Protein AF-A0A0D2LPN6-F1 (afdb_monomer_lite)

Organism: NCBI:txid145388

Structure (mmCIF, N/CA/C/O backbone):
data_AF-A0A0D2LPN6-F1
#
_entry.id   AF-A0A0D2LPN6-F1
#
loop_
_atom_site.group_PDB
_atom_site.id
_atom_site.type_symbol
_atom_site.label_atom_id
_atom_site.label_alt_id
_atom_site.label_comp_id
_atom_site.label_asym_id
_atom_site.label_entity_id
_atom_site.label_seq_id
_atom_site.pdbx_PDB_ins_code
_atom_site.Cartn_x
_atom_site.Cartn_y
_atom_site.Cartn_z
_atom_site.occupancy
_atom_site.B_iso_or_equiv
_atom_site.auth_seq_id
_atom_site.auth_comp_id
_atom_site.auth_asym_id
_atom_site.auth_atom_id
_atom_site.pdbx_PDB_model_num
ATOM 1 N N . MET A 1 1 ? 38.108 36.779 -35.884 1.00 51.81 1 MET A N 1
ATOM 2 C CA . MET A 1 1 ? 37.799 35.430 -35.367 1.00 51.81 1 MET A CA 1
ATOM 3 C C . MET A 1 1 ? 37.112 35.600 -34.014 1.00 51.81 1 MET A C 1
ATOM 5 O O . MET A 1 1 ? 37.777 35.632 -32.992 1.00 51.81 1 MET A O 1
ATOM 9 N N . ALA A 1 2 ? 35.804 35.862 -34.054 1.00 49.78 2 ALA A N 1
ATOM 10 C CA . ALA A 1 2 ? 34.860 35.817 -32.925 1.00 49.78 2 ALA A CA 1
ATOM 11 C C . ALA A 1 2 ? 34.499 34.332 -32.664 1.00 49.78 2 ALA A C 1
ATOM 13 O O . ALA A 1 2 ? 34.603 33.560 -33.612 1.00 49.78 2 ALA A O 1
ATOM 14 N N . ASP A 1 3 ? 34.043 33.802 -31.528 1.00 47.53 3 ASP A N 1
ATOM 15 C CA . ASP A 1 3 ? 33.772 34.218 -30.144 1.00 47.53 3 ASP A CA 1
ATOM 16 C C . ASP A 1 3 ? 33.338 32.910 -29.405 1.00 47.53 3 ASP A C 1
ATOM 18 O O . ASP A 1 3 ? 32.529 32.174 -29.959 1.00 47.53 3 ASP A O 1
ATOM 22 N N . ARG A 1 4 ? 33.899 32.618 -28.212 1.00 55.31 4 ARG A N 1
ATOM 23 C CA . ARG A 1 4 ? 33.286 31.970 -27.007 1.00 55.31 4 ARG A CA 1
ATOM 24 C C . ARG A 1 4 ? 32.536 30.580 -27.122 1.00 55.31 4 ARG A C 1
ATOM 26 O O . ARG A 1 4 ? 32.619 29.930 -28.149 1.00 55.31 4 ARG A O 1
ATOM 33 N N . PRO A 1 5 ? 31.945 30.003 -26.035 1.00 56.59 5 PRO A N 1
ATOM 34 C CA . PRO A 1 5 ? 32.407 28.843 -25.225 1.00 56.59 5 PRO A CA 1
ATOM 35 C C . PRO A 1 5 ? 31.476 27.582 -25.256 1.00 56.59 5 PRO A C 1
ATOM 37 O O . PRO A 1 5 ? 30.439 27.608 -25.918 1.00 56.59 5 PRO A O 1
ATOM 40 N N . PRO A 1 6 ? 31.764 26.486 -24.502 1.00 56.00 6 PRO A N 1
ATOM 41 C CA . PRO A 1 6 ? 30.872 25.318 -24.403 1.00 56.00 6 PRO A CA 1
ATOM 42 C C . PRO A 1 6 ? 29.571 25.601 -23.625 1.00 56.00 6 PRO A C 1
ATOM 44 O O . PRO A 1 6 ? 29.596 25.929 -22.439 1.00 56.00 6 PRO A O 1
ATOM 47 N N . ALA A 1 7 ? 28.425 25.398 -24.280 1.00 52.50 7 ALA A N 1
ATOM 48 C CA . ALA A 1 7 ? 27.149 25.120 -23.619 1.00 52.50 7 ALA A CA 1
ATOM 49 C C . ALA A 1 7 ? 27.194 23.655 -23.145 1.00 52.50 7 ALA A C 1
ATOM 51 O O . ALA A 1 7 ? 27.530 22.767 -23.918 1.00 52.50 7 ALA A O 1
ATOM 52 N N . GLY A 1 8 ? 26.964 23.307 -21.888 1.00 48.97 8 GLY A N 1
ATOM 53 C CA . GLY A 1 8 ? 25.918 23.791 -21.001 1.00 48.97 8 GLY A CA 1
ATOM 54 C C . GLY A 1 8 ? 25.218 22.525 -20.517 1.00 48.97 8 GLY A C 1
ATOM 55 O O . GLY A 1 8 ? 24.590 21.826 -21.312 1.00 48.97 8 GLY A O 1
ATOM 56 N N . GLY A 1 9 ? 25.436 22.170 -19.248 1.00 44.81 9 GLY A N 1
ATOM 57 C CA . GLY A 1 9 ? 24.870 20.973 -18.636 1.00 44.81 9 GLY A CA 1
ATOM 58 C C . GLY A 1 9 ? 23.359 20.920 -18.829 1.00 44.81 9 GLY A C 1
ATOM 59 O O . GLY A 1 9 ? 22.685 21.945 -18.762 1.00 44.81 9 GLY A O 1
ATOM 60 N N . ARG A 1 10 ? 22.827 19.722 -19.073 1.00 52.19 10 ARG A N 1
ATOM 61 C CA . ARG A 1 10 ? 21.390 19.480 -18.957 1.00 52.19 10 ARG A CA 1
ATOM 62 C C . ARG A 1 10 ? 21.096 19.140 -17.496 1.00 52.19 10 ARG A C 1
ATOM 64 O O . ARG A 1 10 ? 21.432 18.032 -17.077 1.00 52.19 10 ARG A O 1
ATOM 71 N N . PRO A 1 11 ? 20.531 20.065 -16.704 1.00 46.75 11 PRO A N 1
ATOM 72 C CA . PRO A 1 11 ? 20.013 19.724 -15.393 1.00 46.75 11 PRO A CA 1
ATOM 73 C C . PRO A 1 11 ? 18.769 18.841 -15.544 1.00 46.75 11 PRO A C 1
ATOM 75 O O . PRO A 1 11 ? 17.890 19.128 -16.352 1.00 46.75 11 PRO A O 1
ATOM 78 N N . GLY A 1 12 ? 18.743 17.768 -14.752 1.00 42.34 12 GLY A N 1
ATOM 79 C CA . GLY A 1 12 ? 17.560 17.131 -14.172 1.00 42.34 12 GLY A CA 1
ATOM 80 C C . GLY A 1 12 ? 16.336 16.938 -15.063 1.00 42.34 12 GLY A C 1
ATOM 81 O O . GLY A 1 12 ? 15.443 17.780 -15.090 1.00 42.34 12 GLY A O 1
ATOM 82 N N . ALA A 1 13 ? 16.205 15.743 -15.639 1.00 43.22 13 ALA A N 1
ATOM 83 C CA . ALA A 1 13 ? 14.8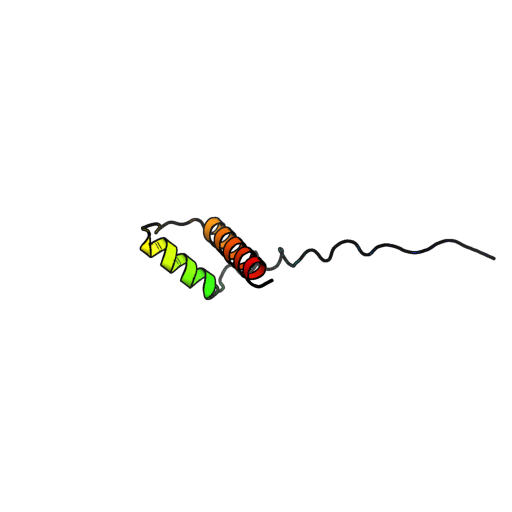84 15.167 -15.860 1.00 43.22 13 ALA A CA 1
ATOM 84 C C . ALA A 1 13 ? 14.291 14.796 -14.485 1.00 43.22 13 ALA A C 1
ATOM 86 O O . ALA A 1 13 ? 14.436 13.670 -14.017 1.00 43.22 13 ALA A O 1
ATOM 87 N N . ALA A 1 14 ? 13.692 15.773 -13.803 1.00 46.03 14 ALA A N 1
ATOM 88 C CA . ALA A 1 14 ? 12.793 15.510 -12.686 1.00 46.03 14 ALA A CA 1
ATOM 89 C C . ALA A 1 14 ? 11.448 15.022 -13.260 1.00 46.03 14 ALA A C 1
ATOM 91 O O . ALA A 1 14 ? 10.974 15.594 -14.248 1.00 46.03 14 ALA A O 1
ATOM 92 N N . PRO A 1 15 ? 10.850 13.954 -12.708 1.00 48.22 15 PRO A N 1
ATOM 93 C CA . PRO A 1 15 ? 9.703 13.304 -13.317 1.00 48.22 15 PRO A CA 1
ATOM 94 C C . PRO A 1 15 ? 8.433 14.142 -13.156 1.00 48.22 15 PRO A C 1
ATOM 96 O O . PRO A 1 15 ? 8.332 15.040 -12.320 1.00 48.22 15 PRO A O 1
ATOM 99 N N . ALA A 1 16 ? 7.461 13.821 -14.003 1.00 45.97 16 ALA A N 1
ATOM 100 C CA . ALA A 1 16 ? 6.152 14.438 -14.134 1.00 45.97 16 ALA A CA 1
ATOM 101 C C . ALA A 1 16 ? 5.306 14.375 -12.842 1.00 45.97 16 ALA A C 1
ATOM 103 O O . ALA A 1 16 ? 4.339 13.629 -12.756 1.00 45.97 16 ALA A O 1
ATOM 104 N N . ALA A 1 17 ? 5.614 15.216 -11.856 1.00 49.22 17 ALA A N 1
ATOM 105 C CA . ALA A 1 17 ? 4.798 15.411 -10.652 1.00 49.22 17 ALA A CA 1
ATOM 106 C C . ALA A 1 17 ? 3.625 16.398 -10.864 1.00 49.22 17 ALA A C 1
ATOM 108 O O . ALA A 1 17 ? 2.894 16.715 -9.931 1.00 49.22 17 ALA A O 1
ATOM 109 N N . GLY A 1 18 ? 3.440 16.905 -12.090 1.00 40.00 18 GLY A N 1
ATOM 110 C CA . GLY A 1 18 ? 2.412 17.901 -12.420 1.00 40.00 18 GLY A CA 1
ATOM 111 C C . GLY A 1 18 ? 1.128 17.345 -13.043 1.00 40.00 18 GLY A C 1
ATOM 112 O O . GLY A 1 18 ? 0.147 18.075 -13.138 1.00 40.00 18 GLY A O 1
ATOM 113 N N . ALA A 1 19 ? 1.101 16.077 -13.468 1.00 45.16 19 ALA A N 1
ATOM 114 C CA . ALA A 1 19 ? -0.050 15.514 -14.185 1.00 45.16 19 ALA A CA 1
ATOM 115 C C . ALA A 1 19 ? -1.096 14.854 -13.265 1.00 45.16 19 ALA A C 1
ATOM 117 O O . ALA A 1 19 ? -2.246 14.690 -13.664 1.00 45.16 19 ALA A O 1
ATOM 118 N N . ALA A 1 20 ? -0.735 14.518 -12.022 1.00 50.97 20 ALA A N 1
ATOM 119 C CA . ALA A 1 20 ? -1.635 13.836 -11.087 1.00 50.97 20 ALA A CA 1
ATOM 120 C C . ALA A 1 20 ? -2.685 14.766 -10.444 1.00 50.97 20 ALA A C 1
ATOM 122 O O . ALA A 1 20 ? -3.691 14.294 -9.924 1.00 50.97 20 ALA A O 1
ATOM 123 N N . ALA A 1 21 ? -2.485 16.088 -10.497 1.00 48.28 21 ALA A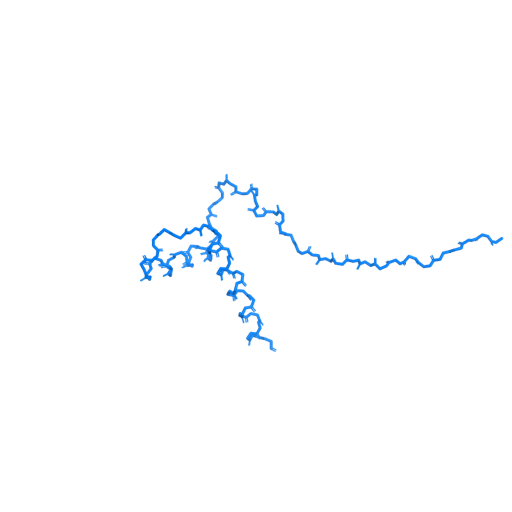 N 1
ATOM 124 C CA . ALA A 1 21 ? -3.391 17.055 -9.873 1.00 48.28 21 ALA A CA 1
ATOM 125 C C . ALA A 1 21 ? -4.614 17.423 -10.742 1.00 48.28 21 ALA A C 1
ATOM 127 O O . ALA A 1 21 ? -5.555 18.030 -10.237 1.00 48.28 21 ALA A O 1
ATOM 128 N N . ALA A 1 22 ? -4.622 17.061 -12.033 1.00 44.16 22 ALA A N 1
ATOM 129 C CA . ALA A 1 22 ? -5.651 17.480 -12.994 1.00 44.16 22 ALA A CA 1
ATOM 130 C C . ALA A 1 22 ? -6.722 16.412 -13.301 1.00 44.16 22 ALA A C 1
ATOM 132 O O . ALA A 1 22 ? -7.595 16.646 -14.133 1.00 44.16 22 ALA A O 1
ATOM 133 N N . ALA A 1 23 ? -6.694 15.254 -12.635 1.00 48.88 23 ALA A N 1
ATOM 134 C CA . ALA A 1 23 ? -7.648 14.161 -12.847 1.00 48.88 23 ALA A CA 1
AT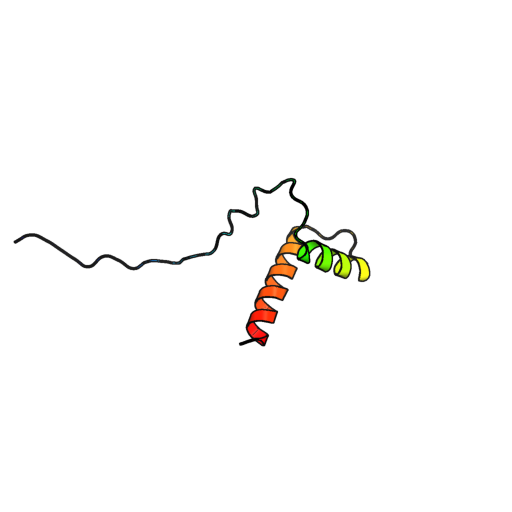OM 135 C C . ALA A 1 23 ? -8.738 14.115 -11.759 1.00 48.88 23 ALA A C 1
ATOM 137 O O . ALA A 1 23 ? -9.096 13.051 -11.255 1.00 48.88 23 ALA A O 1
ATOM 138 N N . ALA A 1 24 ? -9.268 15.280 -11.381 1.00 48.66 24 ALA A N 1
ATOM 139 C CA . ALA A 1 24 ? -10.403 15.423 -10.473 1.00 48.66 24 ALA A CA 1
ATOM 140 C C . ALA A 1 24 ? -11.710 14.930 -11.139 1.00 48.66 24 ALA A C 1
ATOM 142 O O . ALA A 1 24 ? -12.548 15.742 -11.511 1.00 48.66 24 ALA A O 1
ATOM 143 N N . ALA A 1 25 ? -11.812 13.612 -11.361 1.00 49.91 25 ALA A N 1
ATOM 144 C CA . ALA A 1 25 ? -12.994 12.789 -11.697 1.00 49.91 25 ALA A CA 1
ATOM 145 C C . ALA A 1 25 ? -12.605 11.405 -12.278 1.00 49.91 25 ALA A C 1
ATOM 147 O O . ALA A 1 25 ? -13.488 10.639 -12.655 1.00 49.91 25 ALA A O 1
ATOM 148 N N . ALA A 1 26 ? -11.312 11.078 -12.399 1.00 55.91 26 ALA A N 1
ATOM 149 C CA . ALA A 1 26 ? -10.878 9.785 -12.922 1.00 55.91 26 ALA A CA 1
ATOM 150 C C . ALA A 1 26 ? -10.922 8.727 -11.814 1.00 55.91 26 ALA A C 1
ATOM 152 O O . ALA A 1 26 ? -10.502 8.987 -10.685 1.00 55.91 26 ALA A O 1
ATOM 153 N N . GLU A 1 27 ? -11.447 7.547 -12.133 1.00 68.31 27 GLU A N 1
ATOM 154 C CA . GLU A 1 27 ? -11.416 6.371 -11.264 1.00 68.31 27 GLU A CA 1
ATOM 155 C C . GLU A 1 27 ? -10.031 6.201 -10.623 1.00 68.31 27 GLU A C 1
ATOM 157 O O . GLU A 1 27 ? -9.003 6.402 -11.275 1.00 68.31 27 GLU A O 1
ATOM 162 N N . LEU A 1 28 ? -9.999 5.855 -9.329 1.00 68.44 28 LEU A N 1
ATOM 163 C CA . LEU A 1 28 ? -8.735 5.569 -8.651 1.00 68.44 28 LEU A CA 1
ATOM 164 C C . LEU A 1 28 ? -7.962 4.507 -9.459 1.00 68.44 28 LEU A C 1
ATOM 166 O O . LEU A 1 28 ? -8.565 3.496 -9.829 1.00 68.44 28 LEU A O 1
ATOM 170 N N . PRO A 1 29 ? -6.646 4.678 -9.687 1.00 83.31 29 PRO A N 1
ATOM 171 C CA . PRO A 1 29 ? -5.835 3.646 -10.324 1.00 83.31 29 PRO A CA 1
ATOM 172 C C . PRO A 1 29 ? -5.927 2.333 -9.535 1.00 83.31 29 PRO A C 1
ATOM 174 O O . PRO A 1 29 ? -6.104 2.350 -8.312 1.00 83.31 29 PRO A O 1
ATOM 177 N N . SER A 1 30 ? -5.803 1.196 -10.227 1.00 86.25 30 SER A N 1
ATOM 178 C CA . SER A 1 30 ? -5.991 -0.156 -9.665 1.00 86.25 30 SER A CA 1
ATOM 179 C C . SER A 1 30 ? -5.265 -0.363 -8.338 1.00 86.25 30 SER A C 1
ATOM 181 O O . SER A 1 30 ? -5.822 -0.902 -7.381 1.00 86.25 30 SER A O 1
ATOM 183 N N . ASP A 1 31 ? -4.038 0.132 -8.258 1.00 88.69 31 ASP A N 1
ATOM 184 C CA . ASP A 1 31 ? -3.158 -0.086 -7.116 1.00 88.69 31 ASP A CA 1
ATOM 185 C C . ASP A 1 31 ? -3.613 0.739 -5.912 1.00 88.69 31 ASP A C 1
ATOM 187 O O . ASP A 1 31 ? -3.569 0.276 -4.775 1.00 88.69 31 ASP A O 1
ATOM 191 N N . ALA A 1 32 ? -4.150 1.938 -6.155 1.00 87.94 32 ALA A N 1
ATOM 192 C CA . ALA A 1 32 ? -4.743 2.758 -5.108 1.00 87.94 32 ALA A CA 1
ATOM 193 C C . ALA A 1 32 ? -6.002 2.093 -4.526 1.00 87.94 32 ALA A C 1
ATOM 195 O O . ALA A 1 32 ? -6.244 2.185 -3.321 1.00 87.94 32 ALA A O 1
ATOM 196 N N . VAL A 1 33 ? -6.782 1.377 -5.348 1.00 90.12 33 VAL A N 1
ATOM 197 C CA . VAL A 1 33 ? -7.918 0.568 -4.873 1.00 90.12 33 VAL A CA 1
ATOM 198 C C . VAL A 1 33 ? -7.433 -0.588 -3.996 1.00 90.12 33 VAL A C 1
ATOM 200 O O . VAL A 1 33 ? -8.002 -0.816 -2.927 1.00 90.12 33 VAL A O 1
ATOM 203 N N . ALA A 1 34 ? -6.363 -1.277 -4.398 1.00 91.19 34 ALA A N 1
ATOM 204 C CA . ALA A 1 34 ? -5.774 -2.364 -3.619 1.00 91.19 34 ALA A CA 1
ATOM 205 C C . ALA A 1 34 ? -5.241 -1.874 -2.260 1.00 91.19 34 ALA A C 1
ATOM 207 O O . ALA A 1 34 ? -5.615 -2.422 -1.222 1.00 91.19 34 ALA A O 1
ATOM 208 N N . VAL A 1 35 ? -4.453 -0.792 -2.245 1.00 90.50 35 VAL A N 1
ATOM 209 C CA . VAL A 1 35 ? -3.925 -0.178 -1.012 1.00 90.50 35 VAL A CA 1
ATOM 210 C C . VAL A 1 35 ? -5.062 0.271 -0.095 1.00 90.50 35 VAL A C 1
ATOM 212 O O . VAL A 1 35 ? -5.033 0.011 1.106 1.00 90.50 35 VAL A O 1
ATOM 215 N N . ARG A 1 36 ? -6.120 0.871 -0.650 1.00 89.38 36 ARG A N 1
ATOM 216 C CA . ARG A 1 36 ? -7.319 1.234 0.118 1.00 89.38 36 ARG A CA 1
ATOM 217 C C . ARG A 1 36 ? -8.027 0.011 0.712 1.00 89.38 36 ARG A C 1
ATOM 219 O O . ARG A 1 36 ? -8.539 0.092 1.825 1.00 89.38 36 ARG A O 1
ATOM 226 N N . GLY A 1 37 ? -8.049 -1.116 0.000 1.00 91.06 37 GLY A N 1
ATOM 227 C CA . GLY A 1 37 ? -8.558 -2.392 0.507 1.00 91.06 37 GLY A CA 1
ATOM 228 C C . GLY A 1 37 ? -7.757 -2.914 1.703 1.00 91.06 37 GLY A C 1
ATOM 229 O O . GLY A 1 37 ? -8.348 -3.328 2.701 1.00 91.06 37 GLY A O 1
ATOM 230 N N . VAL A 1 38 ? -6.426 -2.822 1.639 1.00 91.00 38 VAL A N 1
ATOM 231 C CA . VAL A 1 38 ? -5.532 -3.191 2.750 1.00 91.00 38 VAL A CA 1
ATOM 232 C C . VAL A 1 38 ? -5.778 -2.293 3.961 1.00 91.00 38 VAL A C 1
ATOM 234 O O . VAL A 1 38 ? -6.018 -2.803 5.054 1.00 91.00 38 VAL A O 1
ATOM 237 N N . LEU A 1 39 ? -5.826 -0.972 3.768 1.00 90.44 39 LEU A N 1
ATOM 238 C CA . LEU A 1 39 ? -6.124 -0.019 4.843 1.00 90.44 39 LEU A CA 1
ATOM 239 C C . LEU 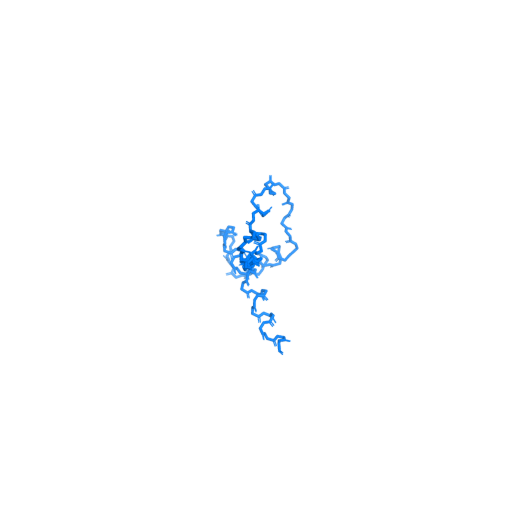A 1 39 ? -7.478 -0.313 5.506 1.00 90.44 39 LEU A C 1
ATOM 241 O O . LEU A 1 39 ? -7.561 -0.381 6.733 1.00 90.44 39 LEU A O 1
ATOM 245 N N . ARG A 1 40 ? -8.515 -0.609 4.713 1.00 91.19 40 ARG A N 1
ATOM 246 C CA . ARG A 1 40 ? -9.825 -1.012 5.240 1.00 91.19 40 ARG A CA 1
ATOM 247 C C . ARG A 1 40 ? -9.745 -2.289 6.081 1.00 91.19 40 ARG A C 1
ATOM 249 O O . ARG A 1 40 ? -10.354 -2.340 7.142 1.00 91.19 40 ARG A O 1
ATOM 256 N N . SER A 1 41 ? -8.993 -3.304 5.651 1.00 92.44 41 SER A N 1
ATOM 257 C CA . SER A 1 41 ? -8.836 -4.546 6.432 1.00 92.44 41 SER A CA 1
ATOM 258 C C . SER A 1 41 ? -8.152 -4.338 7.789 1.00 92.44 41 SER A C 1
ATOM 260 O O . SER A 1 41 ? -8.361 -5.125 8.707 1.00 92.44 41 SER A O 1
ATOM 262 N N . MET A 1 42 ? -7.387 -3.253 7.934 1.00 91.00 42 MET A N 1
ATOM 263 C CA . MET A 1 42 ? -6.759 -2.837 9.189 1.00 91.00 42 MET A CA 1
ATOM 264 C C . MET A 1 42 ? -7.663 -1.945 10.057 1.00 91.00 42 MET A C 1
ATOM 266 O O . MET A 1 42 ? -7.230 -1.483 11.110 1.00 91.00 42 MET A O 1
ATOM 270 N N . GLY A 1 43 ? -8.898 -1.671 9.625 1.00 90.06 43 GLY A N 1
ATOM 271 C CA . GLY A 1 43 ? -9.817 -0.749 10.300 1.00 90.06 43 GLY A CA 1
ATOM 272 C C . GLY A 1 43 ? -9.561 0.732 9.998 1.00 90.06 43 GLY A C 1
ATOM 273 O O . GLY A 1 43 ? -10.177 1.594 10.618 1.00 90.06 43 GLY A O 1
ATOM 274 N N . ALA A 1 44 ? -8.680 1.054 9.044 1.00 88.1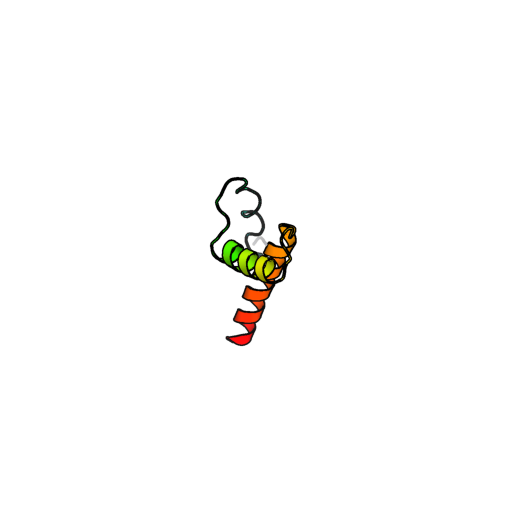9 44 ALA A N 1
ATOM 275 C CA . ALA A 1 44 ? -8.442 2.422 8.589 1.00 88.19 44 ALA A CA 1
ATOM 276 C C . ALA A 1 44 ? -9.409 2.774 7.444 1.00 88.19 44 ALA A C 1
ATOM 278 O O . ALA A 1 44 ? -9.052 2.742 6.264 1.00 88.19 44 ALA A O 1
ATOM 279 N N . GLU A 1 45 ? -10.665 3.064 7.797 1.00 82.31 45 GLU A N 1
ATOM 280 C CA . GLU A 1 45 ? -11.733 3.360 6.828 1.00 82.31 45 GLU A CA 1
ATOM 281 C C . GLU A 1 45 ? -11.668 4.790 6.265 1.00 82.31 45 GLU A C 1
ATOM 283 O O . GLU A 1 45 ? -11.992 5.008 5.094 1.00 82.31 45 GLU A O 1
ATOM 288 N N . GLU A 1 46 ? -11.183 5.743 7.065 1.00 81.62 46 GLU A N 1
ATOM 289 C CA . GLU A 1 46 ? -11.033 7.159 6.713 1.00 81.62 46 GLU A CA 1
ATOM 290 C C . GLU A 1 46 ? -9.550 7.525 6.566 1.00 81.62 46 GLU A C 1
ATOM 292 O O . GLU A 1 46 ? -8.956 8.205 7.399 1.00 81.62 46 GLU A O 1
ATOM 297 N N . ALA A 1 47 ? -8.914 7.026 5.506 1.00 81.50 47 ALA A N 1
ATOM 298 C CA . ALA A 1 47 ? -7.551 7.424 5.164 1.00 81.50 47 ALA A CA 1
ATOM 299 C C . ALA A 1 47 ? -7.554 8.692 4.299 1.00 81.50 47 ALA A C 1
ATOM 301 O O . ALA A 1 47 ? -8.277 8.776 3.301 1.00 81.50 47 ALA A O 1
ATOM 302 N N . GLU A 1 48 ? -6.701 9.663 4.636 1.00 87.12 48 GLU A N 1
ATOM 303 C CA . GLU A 1 48 ? -6.505 10.836 3.786 1.00 87.12 48 GLU A CA 1
ATOM 304 C C . GLU A 1 48 ? -5.910 10.440 2.420 1.00 87.12 48 GLU A C 1
ATOM 306 O O . GLU A 1 48 ? -5.027 9.580 2.354 1.00 87.12 48 GLU A O 1
ATOM 311 N N . PRO A 1 49 ? -6.282 11.120 1.317 1.00 84.31 49 PRO A N 1
ATOM 312 C CA . PRO A 1 49 ? -5.745 10.822 -0.015 1.00 84.31 49 PRO A CA 1
ATOM 313 C C . PRO A 1 49 ? -4.212 10.870 -0.099 1.00 84.31 49 PRO A C 1
ATOM 315 O O . PRO A 1 49 ? -3.600 10.114 -0.852 1.00 84.31 49 PRO A O 1
ATOM 318 N N . ARG A 1 50 ? -3.573 11.732 0.703 1.00 88.06 50 ARG A N 1
ATOM 319 C CA . ARG A 1 50 ? -2.107 11.843 0.774 1.00 88.06 50 ARG A CA 1
ATOM 320 C C . ARG A 1 50 ? -1.446 10.582 1.327 1.00 88.06 50 ARG A C 1
ATOM 322 O O . ARG A 1 50 ? -0.348 10.246 0.898 1.00 88.06 50 ARG A O 1
ATOM 329 N N . VAL A 1 51 ? -2.113 9.878 2.241 1.00 89.25 51 VAL A N 1
ATOM 330 C CA . VAL A 1 51 ? -1.607 8.630 2.826 1.00 89.25 51 VAL A CA 1
ATOM 331 C C . VAL A 1 51 ? -1.534 7.543 1.761 1.00 89.25 51 VAL A C 1
ATOM 333 O O . VAL A 1 51 ? -0.537 6.831 1.697 1.00 89.25 51 VAL A O 1
ATOM 336 N N . LEU A 1 52 ? -2.535 7.461 0.877 1.00 89.38 52 LEU A N 1
ATOM 337 C CA . LEU A 1 52 ? -2.507 6.530 -0.253 1.00 89.38 52 LEU A CA 1
ATOM 338 C C . LEU A 1 52 ? -1.346 6.839 -1.202 1.00 89.38 52 LEU A C 1
ATOM 340 O O . LEU A 1 52 ? -0.626 5.922 -1.581 1.00 89.38 52 LEU A O 1
ATOM 344 N N . ALA A 1 53 ? -1.144 8.112 -1.558 1.00 90.00 53 ALA A N 1
ATOM 345 C CA . ALA A 1 53 ? -0.039 8.514 -2.430 1.00 90.00 53 ALA A CA 1
ATOM 346 C C . ALA A 1 53 ? 1.328 8.148 -1.824 1.00 90.00 53 ALA A C 1
ATOM 348 O O . ALA A 1 53 ? 2.147 7.520 -2.486 1.00 90.00 53 ALA A O 1
ATOM 349 N N . MET A 1 54 ? 1.532 8.444 -0.538 1.00 93.50 54 MET A N 1
ATOM 350 C CA . MET A 1 54 ? 2.762 8.105 0.184 1.00 93.50 54 MET A CA 1
ATOM 351 C C . MET A 1 54 ? 3.012 6.590 0.246 1.00 93.50 54 MET A C 1
ATOM 353 O O . MET A 1 54 ? 4.140 6.139 0.063 1.00 93.50 54 MET A O 1
ATOM 357 N N . LEU A 1 55 ? 1.969 5.797 0.507 1.00 92.50 55 LEU A N 1
ATOM 358 C CA . LEU A 1 55 ? 2.070 4.336 0.536 1.00 92.50 55 LEU A CA 1
ATOM 359 C C . LEU A 1 55 ? 2.425 3.763 -0.832 1.00 92.50 55 LEU A C 1
ATOM 361 O O . LEU A 1 55 ? 3.251 2.858 -0.909 1.00 92.50 55 LEU A O 1
ATOM 365 N N . LEU A 1 56 ? 1.829 4.291 -1.900 1.00 92.94 56 LEU A N 1
ATOM 366 C CA . LEU A 1 56 ? 2.161 3.879 -3.260 1.00 92.94 56 LEU A CA 1
ATOM 367 C C . LEU A 1 56 ? 3.627 4.188 -3.576 1.00 92.94 56 LEU A C 1
ATOM 369 O O . LEU A 1 56 ? 4.350 3.281 -3.983 1.00 92.94 56 LEU A O 1
ATOM 373 N N . ASP A 1 57 ? 4.093 5.409 -3.305 1.00 94.50 57 ASP A N 1
ATOM 374 C CA . ASP A 1 57 ? 5.493 5.797 -3.524 1.00 94.50 57 ASP A CA 1
ATOM 375 C C . ASP A 1 57 ? 6.469 4.892 -2.754 1.00 94.50 57 ASP A C 1
ATOM 377 O O . ASP A 1 57 ? 7.497 4.459 -3.286 1.00 94.50 57 ASP A O 1
ATOM 381 N N . PHE A 1 58 ? 6.132 4.552 -1.508 1.00 95.19 58 PHE A N 1
ATOM 382 C CA . PHE A 1 58 ? 6.919 3.625 -0.701 1.00 95.19 58 PHE A CA 1
ATOM 383 C C . PHE A 1 58 ? 6.963 2.220 -1.312 1.00 95.19 58 PHE A C 1
ATOM 385 O O . PHE A 1 58 ? 8.044 1.668 -1.487 1.00 95.19 58 PHE A O 1
ATOM 392 N N . VAL A 1 59 ? 5.813 1.641 -1.670 1.00 94.12 59 VAL A N 1
ATOM 393 C CA . VAL A 1 59 ? 5.752 0.285 -2.240 1.00 94.12 59 VAL A CA 1
ATOM 394 C C . VAL A 1 59 ? 6.546 0.206 -3.542 1.00 94.12 59 VAL A C 1
ATOM 396 O O . VAL A 1 59 ? 7.300 -0.748 -3.741 1.00 94.12 59 VAL A O 1
ATOM 399 N N . TYR A 1 60 ? 6.426 1.217 -4.403 1.00 93.38 60 TYR A N 1
ATOM 400 C CA . TYR A 1 60 ? 7.153 1.272 -5.668 1.00 93.38 60 TYR A CA 1
ATOM 401 C C . TYR A 1 60 ? 8.666 1.394 -5.468 1.00 93.38 60 TYR A C 1
ATOM 403 O O . TYR A 1 60 ? 9.422 0.637 -6.077 1.00 93.38 60 TYR A O 1
ATOM 411 N N . SER A 1 61 ? 9.116 2.302 -4.600 1.00 95.81 61 SER A N 1
ATOM 412 C CA . SER A 1 61 ? 10.548 2.485 -4.325 1.00 95.81 61 SER A CA 1
ATOM 413 C C . SER A 1 61 ? 11.169 1.280 -3.620 1.00 95.81 61 SER A C 1
ATOM 415 O O . SER A 1 61 ? 12.221 0.810 -4.042 1.00 95.81 61 SER A O 1
ATOM 417 N N . TYR A 1 62 ? 10.498 0.730 -2.608 1.00 96.56 62 TYR A N 1
ATOM 418 C CA . TYR A 1 62 ? 10.975 -0.436 -1.868 1.00 96.56 62 TYR A CA 1
ATOM 419 C C . TYR A 1 62 ? 11.069 -1.683 -2.751 1.00 96.56 62 TYR A C 1
ATOM 421 O O . TYR A 1 62 ? 12.070 -2.390 -2.727 1.00 96.56 62 TYR A O 1
ATOM 429 N N . THR A 1 63 ? 10.049 -1.948 -3.571 1.00 96.25 63 THR A N 1
ATOM 430 C CA . THR A 1 63 ? 10.067 -3.116 -4.466 1.00 96.25 63 THR A CA 1
ATOM 431 C C . THR A 1 63 ? 11.165 -2.985 -5.518 1.00 96.25 63 THR A C 1
ATOM 433 O O . THR A 1 63 ? 11.830 -3.969 -5.829 1.00 96.25 63 THR A O 1
ATOM 436 N N . ALA A 1 64 ? 11.381 -1.778 -6.051 1.00 96.44 64 ALA A N 1
ATOM 437 C CA . ALA A 1 64 ? 12.467 -1.522 -6.989 1.00 96.44 64 ALA A CA 1
ATOM 438 C C . ALA A 1 64 ? 13.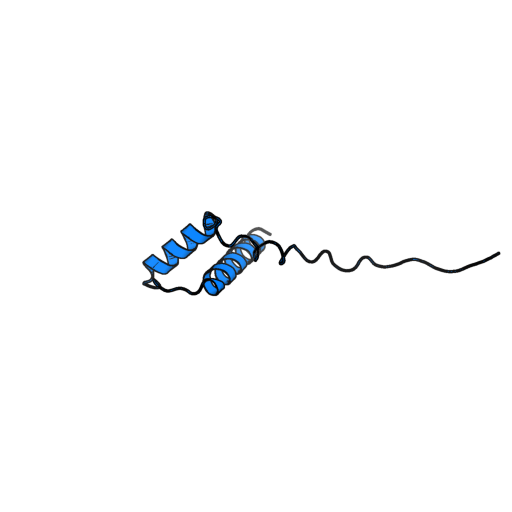847 -1.746 -6.350 1.00 96.44 64 ALA A C 1
ATOM 440 O O . ALA A 1 64 ? 14.697 -2.352 -6.989 1.00 96.44 64 ALA A O 1
ATOM 441 N N . ASP A 1 65 ? 14.045 -1.308 -5.104 1.00 97.25 65 ASP A N 1
ATOM 442 C CA . ASP A 1 65 ? 15.284 -1.514 -4.340 1.00 97.25 65 ASP A CA 1
ATOM 443 C C . ASP A 1 65 ? 15.557 -3.005 -4.077 1.00 97.25 65 ASP A C 1
ATOM 445 O O . ASP A 1 65 ? 16.670 -3.483 -4.260 1.00 97.25 65 ASP A O 1
ATOM 449 N N . VAL A 1 66 ? 14.523 -3.782 -3.739 1.00 97.69 66 VAL A N 1
ATOM 450 C CA . VAL A 1 66 ? 14.643 -5.235 -3.507 1.00 97.69 66 VAL A CA 1
ATOM 451 C C . VAL A 1 66 ? 14.968 -6.021 -4.785 1.00 97.69 66 VAL A C 1
ATOM 453 O O . VAL A 1 66 ? 15.561 -7.096 -4.706 1.00 97.69 66 VAL A O 1
ATOM 456 N N . LEU A 1 67 ? 14.546 -5.530 -5.953 1.00 96.19 67 LEU A N 1
ATOM 457 C CA . LEU A 1 67 ? 14.747 -6.199 -7.244 1.00 96.19 67 LEU A CA 1
ATOM 458 C C . LEU A 1 67 ? 16.065 -5.823 -7.948 1.00 96.19 67 LEU A C 1
ATOM 460 O O . LEU A 1 67 ? 16.321 -6.362 -9.029 1.00 96.19 67 LEU A O 1
ATOM 464 N N . GLN A 1 68 ? 16.861 -4.907 -7.385 1.00 77.69 68 GLN A N 1
ATOM 465 C CA . GLN A 1 68 ? 18.211 -4.583 -7.873 1.00 77.69 68 GLN A CA 1
ATOM 466 C C . GLN A 1 68 ? 19.222 -5.688 -7.553 1.00 77.69 68 GLN A C 1
ATOM 468 O O . GLN A 1 68 ? 20.100 -5.908 -8.420 1.00 77.69 68 GLN A O 1
#

Sequence (68 aa):
MADRPPAGGRPGAAPAAGAAAAAAAAELPSDAVAVRGVLRSMGAEEAEPRVLAMLLDFVYSYTADVLQ

pLDDT: mean 73.86, std 20.54, range [40.0, 97.69]

Secondary structure (DSSP, 8-state):
----------------TTSGGG-TTS---HHHHHHHHHHHHTT--S--HHHHHHHHHHHHHHHHHHT-

Foldseek 3Di:
DDDDDDDDDDDDPDDDPPPVVPCVPDDDPPVLVVVQVVCVVVVNPPDDPVVSVVVVVCVVVVVVVVVD

Radius of gyration: 20.15 Å; chains: 1; bounding box: 51×42×46 Å

InterPro domains:
  IPR003162 Transcription initiation factor TAFII31 [PF02291] (27-68)
  IPR009072 Histone-fold [G3DSA:1.10.20.10] (29-68)